Protein AF-A0A7C4G3A3-F1 (afdb_monomer_lite)

Sequence (164 aa):
MYIEMAGGGILGQLPLSGACMMPVRPPRPCRASGCRNLVYGNELYCELHRASARLPDERPSAARRGYDYNWKKLRMMVLREKPLCEDPFDLHGDQPVIATEVDHIVPLSRGGENTLENLQALCKSCHSRKTRKEGVGGGKSLEITKKRPYGQSKNHAREMEVKG

pLDDT: mean 77.18, std 20.07, range [32.28, 96.06]

Radius of gyration: 34.12 Å; chains: 1; bounding box: 100×99×54 Å

Structure (mmCIF, N/CA/C/O backbone):
data_AF-A0A7C4G3A3-F1
#
_entry.id   AF-A0A7C4G3A3-F1
#
loop_
_atom_site.group_PDB
_atom_site.id
_atom_site.type_symbol
_atom_site.label_atom_id
_atom_site.label_alt_id
_atom_site.label_comp_id
_atom_site.label_asym_id
_atom_site.label_entity_id
_atom_site.label_seq_id
_atom_site.pdbx_PDB_ins_code
_atom_site.Cartn_x
_atom_site.Cartn_y
_atom_site.Cartn_z
_atom_site.occupancy
_atom_site.B_iso_or_equiv
_atom_site.auth_seq_id
_atom_site.auth_comp_id
_atom_site.auth_asym_id
_atom_site.auth_atom_id
_atom_site.pdbx_PDB_model_num
ATOM 1 N N . MET A 1 1 ? 65.504 -75.373 -32.217 1.00 41.00 1 MET A N 1
ATOM 2 C CA . MET A 1 1 ? 65.743 -74.627 -30.964 1.00 41.00 1 MET A CA 1
ATOM 3 C C . MET A 1 1 ? 64.772 -73.446 -31.008 1.00 41.00 1 MET A C 1
ATOM 5 O O . MET A 1 1 ? 65.073 -72.480 -31.687 1.00 41.00 1 MET A O 1
ATOM 9 N N . TYR A 1 2 ? 63.471 -73.635 -30.740 1.00 32.28 2 TYR A N 1
ATOM 10 C CA . TYR A 1 2 ? 62.825 -73.637 -29.407 1.00 32.28 2 TYR A CA 1
ATOM 11 C C . TYR A 1 2 ? 63.349 -72.467 -28.545 1.00 32.28 2 TYR A C 1
ATOM 13 O O . TYR A 1 2 ? 64.535 -72.461 -28.238 1.00 32.28 2 TYR A O 1
ATOM 21 N N . ILE A 1 3 ? 62.528 -71.428 -28.286 1.00 40.66 3 ILE A N 1
ATOM 22 C CA . ILE A 1 3 ? 61.848 -71.095 -26.989 1.00 40.66 3 ILE A CA 1
ATOM 23 C C . ILE A 1 3 ? 62.344 -69.688 -26.584 1.00 40.66 3 ILE A C 1
ATOM 25 O O . ILE A 1 3 ? 63.526 -69.437 -26.756 1.00 40.66 3 ILE A O 1
ATOM 29 N N . GLU A 1 4 ? 61.592 -68.688 -26.111 1.00 45.47 4 GLU A N 1
ATOM 30 C CA . GLU A 1 4 ? 60.210 -68.538 -25.636 1.00 45.47 4 GLU A CA 1
ATOM 31 C C . GLU A 1 4 ? 59.906 -67.031 -25.408 1.00 45.47 4 GLU A C 1
ATOM 33 O O . GLU A 1 4 ? 60.835 -66.258 -25.208 1.00 45.47 4 GLU A O 1
ATOM 38 N N . MET A 1 5 ? 58.607 -66.679 -25.413 1.00 43.56 5 MET A N 1
ATOM 39 C CA . MET A 1 5 ? 57.862 -65.806 -24.463 1.00 43.56 5 MET A CA 1
ATOM 40 C C . MET A 1 5 ? 58.445 -64.404 -24.130 1.00 43.56 5 MET A C 1
ATOM 42 O O . MET A 1 5 ? 59.601 -64.246 -23.786 1.00 43.56 5 MET A O 1
ATOM 46 N N . ALA A 1 6 ? 57.690 -63.307 -24.093 1.00 52.12 6 ALA A N 1
ATOM 47 C CA . ALA A 1 6 ? 56.371 -63.171 -23.500 1.00 52.12 6 ALA A CA 1
ATOM 48 C C . ALA A 1 6 ? 55.664 -61.909 -24.019 1.00 52.12 6 ALA A C 1
ATOM 50 O O . ALA A 1 6 ? 56.258 -60.838 -24.144 1.00 52.12 6 ALA A O 1
ATOM 51 N N . GLY A 1 7 ? 54.361 -62.049 -24.260 1.00 48.28 7 GLY A N 1
ATOM 52 C CA . GLY A 1 7 ? 53.437 -60.928 -24.312 1.00 48.28 7 GLY A CA 1
ATOM 53 C C . GLY A 1 7 ? 53.179 -60.377 -22.910 1.00 48.28 7 GLY A C 1
ATOM 54 O O . GLY A 1 7 ? 53.133 -61.118 -21.931 1.00 48.28 7 GLY A O 1
ATOM 55 N N . GLY A 1 8 ? 52.978 -59.068 -22.830 1.00 41.12 8 GLY A N 1
ATOM 56 C CA . GLY A 1 8 ? 52.580 -58.370 -21.617 1.00 41.12 8 GLY A CA 1
ATOM 57 C C . GLY A 1 8 ? 51.801 -57.133 -22.022 1.00 41.12 8 GLY A C 1
ATOM 58 O O . GLY A 1 8 ? 52.380 -56.091 -22.312 1.00 41.12 8 GLY A O 1
ATOM 59 N N . GLY A 1 9 ? 50.482 -57.287 -22.126 1.00 46.06 9 GLY A N 1
ATOM 60 C CA . GLY A 1 9 ? 49.568 -56.188 -22.383 1.00 46.06 9 GLY A CA 1
ATOM 61 C C . GLY A 1 9 ? 49.590 -55.194 -21.229 1.00 46.06 9 GLY A C 1
ATOM 62 O O . GLY A 1 9 ? 49.343 -55.558 -20.083 1.00 46.06 9 GLY A O 1
ATOM 63 N N . ILE A 1 10 ? 49.815 -53.925 -21.550 1.00 48.44 10 ILE A N 1
ATOM 64 C CA . ILE A 1 10 ? 49.312 -52.828 -20.734 1.00 48.44 10 ILE A CA 1
ATOM 65 C C . ILE A 1 10 ? 48.091 -52.266 -21.448 1.00 48.44 10 ILE A C 1
ATOM 67 O O . ILE A 1 10 ? 48.179 -51.513 -22.415 1.00 48.44 10 ILE A O 1
ATOM 71 N N . LEU A 1 11 ? 46.924 -52.700 -20.978 1.00 40.22 11 LEU A N 1
ATOM 72 C CA . LEU A 1 11 ? 45.663 -52.019 -21.220 1.00 40.22 11 LEU A CA 1
ATOM 73 C C . LEU A 1 11 ? 45.816 -50.596 -20.672 1.00 40.22 11 LEU A C 1
ATOM 75 O O . LEU A 1 11 ? 45.672 -50.358 -19.473 1.00 40.22 11 LEU A O 1
ATOM 79 N N . GLY A 1 12 ? 46.169 -49.661 -21.554 1.00 42.09 12 GLY A N 1
ATOM 80 C CA . GLY A 1 12 ? 46.070 -48.234 -21.298 1.00 42.09 12 GLY A CA 1
ATOM 81 C C . GLY A 1 12 ? 44.602 -47.914 -21.068 1.00 42.09 12 GLY A C 1
ATOM 82 O O . GLY A 1 12 ? 43.807 -47.875 -22.003 1.00 42.09 12 GLY A O 1
ATOM 83 N N . GLN A 1 13 ? 44.249 -47.787 -19.796 1.00 52.66 13 GLN A N 1
ATOM 84 C CA . GLN A 1 13 ? 42.924 -47.452 -19.308 1.00 52.66 13 GLN A CA 1
ATOM 85 C C . GLN A 1 13 ? 42.445 -46.175 -20.011 1.00 52.66 13 GLN A C 1
ATOM 87 O O . GLN A 1 13 ? 43.002 -45.099 -19.793 1.00 52.66 13 GLN A O 1
ATOM 92 N N . LEU A 1 14 ? 41.404 -46.277 -20.844 1.00 50.53 14 LEU A N 1
ATOM 93 C CA . LEU A 1 14 ? 40.583 -45.106 -21.133 1.00 50.53 14 LEU A CA 1
ATOM 94 C C . LEU A 1 14 ? 39.968 -44.668 -19.798 1.00 50.53 14 LEU A C 1
ATOM 96 O O . LEU A 1 14 ? 39.317 -45.497 -19.152 1.00 50.53 14 LEU A O 1
ATOM 100 N N . PRO A 1 15 ? 40.126 -43.408 -19.361 1.00 47.44 15 PRO A N 1
ATOM 101 C CA . PRO A 1 15 ? 39.370 -42.935 -18.220 1.00 47.44 15 PRO A CA 1
ATOM 102 C C . PRO A 1 15 ? 37.893 -42.888 -18.624 1.00 47.44 15 PRO A C 1
ATOM 104 O O . PRO A 1 15 ? 37.443 -41.978 -19.320 1.00 47.44 15 PRO A O 1
ATOM 107 N N . LEU A 1 16 ? 37.128 -43.882 -18.168 1.00 56.03 16 LEU A N 1
ATOM 108 C CA . LEU A 1 16 ? 35.671 -43.838 -18.072 1.00 56.03 16 LEU A CA 1
ATOM 109 C C . LEU A 1 16 ? 35.283 -42.847 -16.965 1.00 56.03 16 LEU A C 1
ATOM 111 O O . LEU A 1 16 ? 34.706 -43.209 -15.944 1.00 56.03 16 LEU A O 1
ATOM 115 N N . SER A 1 17 ? 35.624 -41.576 -17.154 1.00 56.97 17 SER A N 1
ATOM 116 C CA . SER A 1 17 ? 35.139 -40.490 -16.311 1.00 56.97 17 SER A CA 1
ATOM 117 C C . SER A 1 17 ? 33.785 -40.057 -16.853 1.00 56.97 17 SER A C 1
ATOM 119 O O . SER A 1 17 ? 33.667 -39.111 -17.630 1.00 56.97 17 SER A O 1
ATOM 121 N N . GLY A 1 18 ? 32.757 -40.806 -16.457 1.00 55.38 18 GLY A N 1
ATOM 122 C CA . GLY A 1 18 ? 31.363 -40.425 -16.612 1.00 55.38 18 GLY A CA 1
ATOM 123 C C . GLY A 1 18 ? 31.073 -39.137 -15.845 1.00 55.38 18 GLY A C 1
ATOM 124 O O . GLY A 1 18 ? 30.711 -39.167 -14.673 1.00 55.38 18 GLY A O 1
ATOM 125 N N . ALA A 1 19 ? 31.191 -37.997 -16.519 1.00 58.41 19 ALA A N 1
ATOM 126 C CA . ALA A 1 19 ? 30.428 -36.820 -16.148 1.00 58.41 19 ALA A CA 1
ATOM 127 C C . ALA A 1 19 ? 28.994 -37.063 -16.628 1.00 58.41 19 ALA A C 1
ATOM 129 O O . ALA A 1 19 ? 28.743 -37.128 -17.832 1.00 58.41 19 ALA A O 1
ATOM 130 N N . CYS A 1 20 ? 28.045 -37.231 -15.704 1.00 51.66 20 CYS A N 1
ATOM 131 C CA . CYS A 1 20 ? 26.634 -37.124 -16.054 1.00 51.66 20 CYS A CA 1
ATOM 132 C C . CYS A 1 20 ? 26.429 -35.754 -16.730 1.00 51.66 20 CYS A C 1
ATOM 134 O O . CYS A 1 20 ? 26.589 -34.709 -16.101 1.00 51.66 20 CYS A O 1
ATOM 136 N N . MET A 1 21 ? 26.191 -35.739 -18.047 1.00 63.31 21 MET A N 1
ATOM 137 C CA . MET A 1 21 ? 25.879 -34.516 -18.785 1.00 63.31 21 MET A CA 1
ATOM 138 C C . MET A 1 21 ? 24.575 -33.960 -18.214 1.00 63.31 21 MET A C 1
ATOM 140 O O . MET A 1 21 ? 23.488 -34.410 -18.569 1.00 63.31 21 MET A O 1
ATOM 144 N N . MET A 1 22 ? 24.680 -33.010 -17.287 1.00 72.25 22 MET A N 1
ATOM 145 C CA . MET A 1 22 ? 23.518 -32.299 -16.774 1.00 72.25 22 MET A CA 1
ATOM 146 C C . MET A 1 22 ? 22.887 -31.544 -17.949 1.00 72.25 22 MET A C 1
ATOM 148 O O . MET A 1 22 ? 23.602 -30.800 -18.630 1.00 72.25 22 MET A O 1
ATOM 152 N N . PRO A 1 23 ? 21.585 -31.731 -18.233 1.00 78.19 23 PRO A N 1
ATOM 153 C CA . PRO A 1 23 ? 20.954 -31.080 -19.368 1.00 78.19 23 PRO A CA 1
ATOM 154 C C . PRO A 1 23 ? 21.068 -29.566 -19.198 1.00 78.19 23 PRO A C 1
ATOM 156 O O . PRO A 1 23 ? 20.577 -28.985 -18.226 1.00 78.19 23 PRO A O 1
ATOM 159 N N . VAL A 1 24 ? 21.745 -28.923 -20.147 1.00 80.25 24 VAL A N 1
ATOM 160 C CA . VAL A 1 24 ? 21.811 -27.466 -20.192 1.00 80.25 24 VAL A CA 1
ATOM 161 C C . VAL A 1 24 ? 20.421 -26.926 -20.502 1.00 80.25 24 VAL A C 1
ATOM 163 O O . VAL A 1 24 ? 19.684 -27.476 -21.322 1.00 80.25 24 VAL A O 1
ATOM 166 N N . ARG A 1 25 ? 20.041 -25.841 -19.825 1.00 83.56 25 ARG A N 1
ATOM 167 C CA . ARG A 1 25 ? 18.763 -25.178 -20.086 1.00 83.56 25 ARG A CA 1
ATOM 168 C C . ARG A 1 25 ? 18.713 -24.774 -21.572 1.00 83.56 25 ARG A C 1
ATOM 170 O O . ARG A 1 25 ? 19.652 -24.115 -22.025 1.00 83.56 25 ARG A O 1
ATOM 177 N N . PRO A 1 26 ? 17.646 -25.123 -22.317 1.00 89.19 26 PRO A N 1
ATOM 178 C CA . PRO A 1 26 ? 17.535 -24.758 -23.722 1.00 89.19 26 PRO A CA 1
ATOM 179 C C . PRO A 1 26 ? 17.528 -23.231 -23.889 1.00 89.19 26 PRO A C 1
ATOM 181 O O . PRO A 1 26 ? 17.081 -22.513 -22.983 1.00 89.19 26 PRO A O 1
ATOM 184 N N . PRO A 1 27 ? 18.008 -22.716 -25.034 1.00 92.44 27 PRO A N 1
ATOM 185 C CA . PRO A 1 27 ? 17.945 -21.293 -25.317 1.00 92.44 27 PRO A CA 1
ATOM 186 C C . PRO A 1 27 ? 16.490 -20.821 -25.350 1.00 92.44 27 PRO A C 1
ATOM 188 O O . PRO A 1 27 ? 15.594 -21.524 -25.819 1.00 92.44 27 PRO A O 1
ATOM 191 N N . ARG A 1 28 ? 16.255 -19.609 -24.851 1.00 93.62 28 ARG A N 1
ATOM 192 C CA . ARG A 1 28 ? 14.928 -18.979 -24.800 1.00 93.62 28 ARG A CA 1
ATOM 193 C C . ARG A 1 28 ? 14.923 -17.700 -25.634 1.00 93.62 28 ARG A C 1
ATOM 195 O O . ARG A 1 28 ? 15.989 -17.127 -25.836 1.00 93.62 28 ARG A O 1
ATOM 202 N N . PRO A 1 29 ? 13.773 -17.222 -26.126 1.00 95.00 29 PRO A N 1
ATOM 203 C CA . PRO A 1 29 ? 13.722 -15.943 -26.820 1.00 95.00 29 PRO A CA 1
ATOM 204 C C . PRO A 1 29 ? 14.034 -14.779 -25.867 1.00 95.00 29 PRO A C 1
ATOM 206 O O . PRO A 1 29 ? 13.764 -14.831 -24.661 1.00 95.00 29 PRO A O 1
ATOM 209 N N . CYS A 1 30 ? 14.598 -13.714 -26.428 1.00 95.56 30 CYS A N 1
ATOM 210 C CA . CYS A 1 30 ? 14.785 -12.424 -25.778 1.00 95.56 30 CYS A CA 1
ATOM 211 C C . CYS A 1 30 ? 13.453 -11.901 -25.211 1.00 95.56 30 CYS A C 1
ATOM 213 O O . CYS A 1 30 ? 12.416 -11.979 -25.864 1.00 95.56 30 CYS A O 1
ATOM 215 N N . ARG A 1 31 ? 13.473 -11.317 -24.005 1.00 94.06 31 ARG A N 1
ATOM 216 C CA . ARG A 1 31 ? 12.267 -10.760 -23.360 1.00 94.06 31 ARG A CA 1
ATOM 217 C C . ARG A 1 31 ? 11.771 -9.456 -24.011 1.00 94.06 31 ARG A C 1
ATOM 219 O O . ARG A 1 31 ? 10.662 -9.018 -23.712 1.00 94.06 31 ARG A O 1
ATOM 226 N N . ALA A 1 32 ? 12.571 -8.809 -24.861 1.00 93.38 32 ALA A N 1
ATOM 227 C CA . ALA A 1 32 ? 12.140 -7.607 -25.574 1.00 93.38 32 ALA A CA 1
ATOM 228 C C . ALA A 1 32 ? 10.955 -7.929 -26.498 1.00 93.38 32 ALA A C 1
ATOM 230 O O . ALA A 1 32 ? 10.995 -8.903 -27.250 1.00 93.38 32 ALA A O 1
ATOM 231 N N . SER A 1 33 ? 9.904 -7.109 -26.431 1.00 92.50 33 SER A N 1
ATOM 232 C CA . SER A 1 33 ? 8.680 -7.320 -27.210 1.00 92.50 33 SER A CA 1
ATOM 233 C C . SER A 1 33 ? 8.998 -7.422 -28.705 1.00 92.50 33 SER A C 1
ATOM 235 O O . SER A 1 33 ? 9.647 -6.540 -29.260 1.00 92.50 33 SER A O 1
ATOM 237 N N . GLY A 1 34 ? 8.569 -8.511 -29.348 1.00 92.56 34 GLY A N 1
ATOM 238 C CA . GLY A 1 34 ? 8.787 -8.756 -30.780 1.00 92.56 34 GLY A CA 1
ATOM 239 C C . GLY A 1 34 ? 10.191 -9.240 -31.173 1.00 92.56 34 GLY A C 1
ATOM 240 O O . GLY A 1 34 ? 10.428 -9.511 -32.351 1.00 92.56 34 GLY A O 1
ATOM 241 N N . CYS A 1 35 ? 11.127 -9.400 -30.231 1.00 94.88 35 CYS A N 1
ATOM 242 C CA . CYS A 1 35 ? 12.467 -9.897 -30.535 1.00 94.88 35 CYS A CA 1
ATOM 243 C C . CYS A 1 35 ? 12.501 -11.435 -30.572 1.00 94.88 35 CYS A C 1
ATOM 245 O O . CYS A 1 35 ? 12.141 -12.100 -29.605 1.00 94.88 35 CYS A O 1
ATOM 247 N N . ARG A 1 36 ? 12.986 -12.010 -31.681 1.00 94.12 36 ARG A N 1
ATOM 248 C CA . ARG A 1 36 ? 13.115 -13.470 -31.882 1.00 94.12 36 ARG A CA 1
ATOM 249 C C . ARG A 1 36 ? 14.522 -14.012 -31.601 1.00 94.12 36 ARG A C 1
ATOM 251 O O . ARG A 1 36 ? 14.751 -15.208 -31.746 1.00 94.12 36 ARG A O 1
ATOM 258 N N . ASN A 1 37 ? 15.457 -13.148 -31.201 1.00 96.06 37 ASN A N 1
ATOM 259 C CA . ASN A 1 37 ? 16.829 -13.555 -30.905 1.00 96.06 37 ASN A CA 1
ATOM 260 C C . ASN A 1 37 ? 16.863 -14.467 -29.678 1.00 96.06 37 ASN A C 1
ATOM 262 O O . ASN A 1 37 ? 16.169 -14.213 -28.692 1.00 96.06 37 ASN A O 1
ATOM 266 N N . LEU A 1 38 ? 17.697 -15.502 -29.736 1.00 94.88 38 LEU A N 1
ATOM 267 C CA . LEU A 1 38 ? 17.875 -16.450 -28.645 1.00 94.88 38 LEU A CA 1
ATOM 268 C C . LEU A 1 38 ? 18.868 -15.923 -27.607 1.00 94.88 38 LE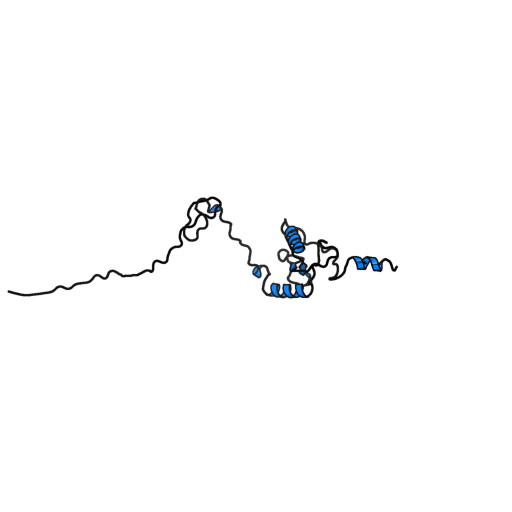U A C 1
ATOM 270 O O . LEU A 1 38 ? 19.859 -15.274 -27.939 1.00 94.88 38 LEU A O 1
ATOM 274 N N . VAL A 1 39 ? 18.591 -16.229 -26.345 1.00 94.69 39 VAL A N 1
ATOM 275 C CA . VAL A 1 39 ? 19.464 -15.973 -25.201 1.00 94.69 39 VAL A CA 1
ATOM 276 C C . VAL A 1 39 ? 19.772 -17.289 -24.496 1.00 94.69 39 VAL A C 1
ATOM 278 O O . VAL A 1 39 ? 18.926 -18.186 -24.413 1.00 94.69 39 VAL A O 1
ATOM 281 N N . TYR A 1 40 ? 20.995 -17.396 -23.990 1.00 91.88 40 TYR A N 1
ATOM 282 C CA . TYR A 1 40 ? 21.533 -18.604 -23.373 1.00 91.88 40 TYR A CA 1
ATOM 283 C C . TYR A 1 40 ? 21.695 -18.408 -21.860 1.00 91.88 40 TYR A C 1
ATOM 285 O O . TYR A 1 40 ? 21.873 -17.292 -21.371 1.00 91.88 40 TYR A O 1
ATOM 293 N N . GLY A 1 41 ? 21.618 -19.499 -21.096 1.00 88.88 41 GLY A N 1
ATOM 294 C CA . GLY A 1 41 ? 21.801 -19.463 -19.643 1.00 88.88 41 GLY A CA 1
ATOM 295 C C . GLY A 1 41 ? 20.764 -18.593 -18.917 1.00 88.88 41 GLY A C 1
ATOM 296 O O . GLY A 1 41 ? 19.554 -18.839 -18.994 1.00 88.88 41 GLY A O 1
ATOM 297 N N . ASN A 1 42 ? 21.243 -17.595 -18.169 1.00 88.50 42 ASN A N 1
ATOM 298 C CA . ASN A 1 42 ? 20.411 -16.711 -17.343 1.00 88.50 42 ASN A CA 1
ATOM 299 C C . ASN A 1 42 ? 20.151 -15.330 -17.973 1.00 88.50 42 ASN A C 1
ATOM 301 O O . ASN A 1 42 ? 19.371 -14.556 -17.418 1.00 88.50 42 ASN A O 1
ATOM 305 N N . GLU A 1 43 ? 20.710 -15.047 -19.151 1.00 90.12 43 GLU A N 1
ATOM 306 C CA . GLU A 1 43 ? 20.524 -13.775 -19.857 1.00 90.12 43 GLU A CA 1
ATOM 307 C C . GLU A 1 43 ? 19.056 -13.550 -20.225 1.00 90.12 43 GLU A C 1
ATOM 309 O O . GLU A 1 43 ? 18.399 -14.428 -20.778 1.00 90.12 43 GLU A O 1
ATOM 314 N N . LEU A 1 44 ? 18.500 -12.381 -19.891 1.00 91.50 44 LEU A N 1
ATOM 315 C CA . LEU A 1 44 ? 17.096 -12.041 -20.173 1.00 91.50 44 LEU A CA 1
ATOM 316 C C . LEU A 1 44 ? 16.897 -11.406 -21.553 1.00 91.50 44 LEU A C 1
ATOM 318 O O . LEU A 1 44 ? 15.806 -11.519 -22.118 1.00 91.50 44 LEU A O 1
ATOM 322 N N . TYR A 1 45 ? 17.938 -10.760 -22.072 1.00 94.62 45 TYR A N 1
ATOM 323 C CA . TYR A 1 45 ? 17.917 -9.968 -23.293 1.00 94.62 45 TYR A CA 1
ATOM 324 C C . TYR A 1 45 ? 19.126 -10.314 -24.165 1.00 94.62 45 TYR A C 1
ATOM 326 O O . TYR A 1 45 ? 20.184 -10.658 -23.647 1.00 94.62 45 TYR A O 1
ATOM 334 N N . CYS A 1 46 ? 18.970 -10.236 -25.488 1.00 94.44 46 CYS A N 1
ATOM 335 C CA . CYS A 1 46 ? 20.110 -10.332 -26.400 1.00 94.44 46 CYS A CA 1
ATOM 336 C C . CYS A 1 46 ? 20.981 -9.072 -26.300 1.00 94.44 46 CYS A C 1
ATOM 338 O O . CYS A 1 46 ? 20.549 -8.062 -25.746 1.00 94.44 46 CYS A O 1
ATOM 340 N N . GLU A 1 47 ? 22.167 -9.088 -26.904 1.00 91.50 47 GLU A N 1
ATOM 341 C CA . GLU A 1 47 ? 23.121 -7.968 -26.855 1.00 91.50 47 GLU A CA 1
ATOM 342 C C . GLU A 1 47 ? 22.497 -6.627 -27.273 1.00 91.50 47 GLU A C 1
ATOM 344 O O . GLU A 1 47 ? 22.643 -5.637 -26.562 1.00 91.50 47 GLU A O 1
ATOM 349 N N . LEU A 1 48 ? 21.681 -6.628 -28.336 1.00 93.19 48 LEU A N 1
ATOM 350 C CA . LEU A 1 48 ? 20.950 -5.443 -28.815 1.00 93.19 48 LEU A CA 1
ATOM 351 C C . LEU A 1 48 ? 19.955 -4.856 -27.795 1.00 93.19 48 LEU A C 1
ATOM 353 O O . LEU A 1 48 ? 19.621 -3.679 -27.866 1.00 93.19 48 LEU A O 1
ATOM 357 N N . HIS A 1 49 ? 19.465 -5.664 -26.853 1.00 94.38 49 HIS A N 1
ATOM 358 C CA . HIS A 1 49 ? 18.428 -5.286 -25.888 1.00 94.38 49 HIS A CA 1
ATOM 359 C C . HIS A 1 49 ? 18.920 -5.325 -24.441 1.00 94.38 49 HIS A C 1
ATOM 361 O O . HIS A 1 49 ? 18.117 -5.211 -23.516 1.00 94.38 49 HIS A O 1
ATOM 367 N N . ARG A 1 50 ? 20.232 -5.464 -24.212 1.00 89.62 50 ARG A N 1
ATOM 368 C CA . ARG A 1 50 ? 20.801 -5.475 -22.858 1.00 89.62 50 ARG A CA 1
ATOM 369 C C . ARG A 1 50 ? 20.451 -4.193 -22.096 1.00 89.62 50 ARG A C 1
ATOM 371 O O . ARG A 1 50 ? 20.107 -4.258 -20.922 1.00 89.62 50 ARG A O 1
ATOM 378 N N . ALA A 1 51 ? 20.432 -3.055 -22.793 1.00 88.25 51 ALA A N 1
ATOM 379 C CA . ALA A 1 51 ? 20.028 -1.759 -22.244 1.00 88.25 51 ALA A CA 1
ATOM 380 C C . ALA A 1 51 ? 18.528 -1.663 -21.893 1.00 88.25 51 ALA A C 1
ATOM 382 O O . ALA A 1 51 ? 18.131 -0.779 -21.144 1.00 88.25 51 ALA A O 1
ATOM 383 N N . SER A 1 52 ? 17.683 -2.563 -22.408 1.00 85.38 52 SER A N 1
ATOM 384 C CA . SER A 1 52 ? 16.255 -2.631 -22.060 1.00 85.38 52 SER A CA 1
ATOM 385 C C . SER A 1 52 ? 15.998 -3.350 -20.733 1.00 85.38 52 SER A C 1
ATOM 387 O O . SER A 1 52 ? 14.849 -3.423 -20.2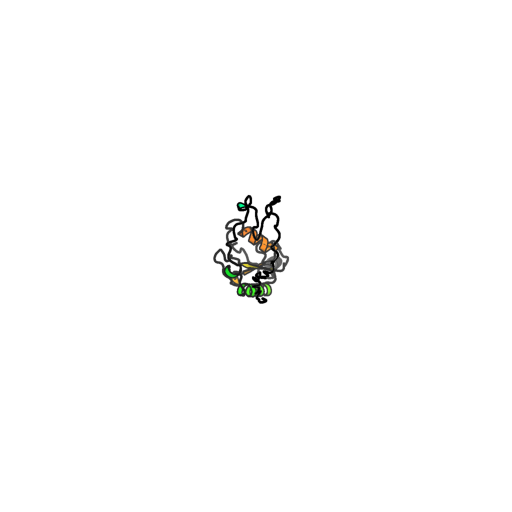85 1.00 85.38 52 SER A O 1
ATOM 389 N N . ALA A 1 53 ? 17.035 -3.912 -20.107 1.00 85.81 53 ALA A N 1
ATOM 390 C CA . ALA A 1 53 ? 16.920 -4.459 -18.769 1.00 85.81 53 ALA A CA 1
ATOM 391 C C . ALA A 1 53 ? 16.546 -3.341 -17.789 1.00 85.81 53 ALA A C 1
ATOM 393 O O . ALA A 1 53 ? 17.185 -2.291 -17.737 1.00 85.81 53 ALA A O 1
ATOM 394 N N . ARG A 1 54 ? 15.493 -3.570 -16.998 1.00 82.69 54 ARG A N 1
ATOM 395 C CA . ARG A 1 54 ? 15.176 -2.679 -15.881 1.00 82.69 54 ARG A CA 1
ATOM 396 C C . ARG A 1 54 ? 16.349 -2.701 -14.909 1.00 82.69 54 ARG A C 1
ATOM 398 O O . ARG A 1 54 ? 16.856 -3.781 -14.600 1.00 82.69 54 ARG A O 1
ATOM 405 N N . LEU A 1 55 ? 16.741 -1.522 -14.431 1.00 82.56 55 LEU A N 1
ATOM 406 C CA . LEU A 1 55 ? 17.707 -1.417 -13.347 1.00 82.56 55 LEU A CA 1
ATOM 407 C C . LEU A 1 55 ? 17.2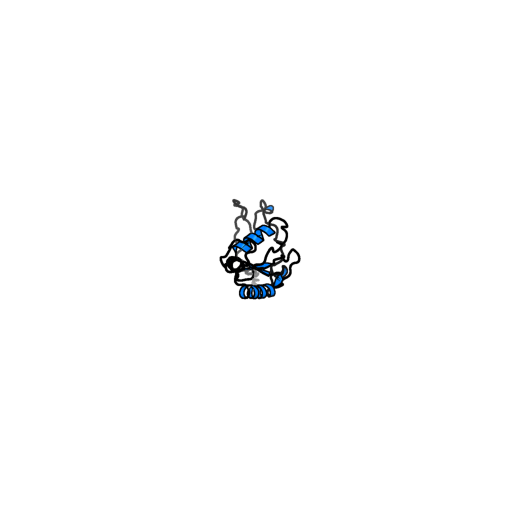12 -2.230 -12.140 1.00 82.56 55 LEU A C 1
ATOM 409 O O . LEU A 1 55 ? 15.993 -2.331 -11.940 1.00 82.56 55 LEU A O 1
ATOM 413 N N . PRO A 1 56 ? 18.129 -2.833 -11.364 1.00 80.62 56 PRO A N 1
ATOM 414 C CA . PRO A 1 56 ? 17.769 -3.482 -10.114 1.00 80.62 56 PRO A CA 1
ATOM 415 C C . PRO A 1 56 ? 16.925 -2.543 -9.246 1.00 80.62 56 PRO A C 1
ATOM 417 O O . PRO A 1 56 ? 17.236 -1.361 -9.121 1.00 80.62 56 PRO A O 1
ATOM 420 N N . ASP A 1 57 ? 15.842 -3.065 -8.668 1.00 83.44 57 ASP A N 1
ATOM 421 C CA . ASP A 1 57 ? 15.065 -2.311 -7.686 1.00 83.44 57 ASP A CA 1
ATOM 422 C C . ASP A 1 57 ? 15.887 -2.210 -6.396 1.00 83.44 57 ASP A C 1
ATOM 424 O O . ASP A 1 57 ? 16.020 -3.183 -5.653 1.00 83.44 57 ASP A O 1
ATOM 428 N N . GLU A 1 58 ? 16.472 -1.039 -6.150 1.00 86.19 58 GLU A N 1
ATOM 429 C CA . GLU A 1 58 ? 17.274 -0.758 -4.953 1.00 86.19 58 GLU A CA 1
ATOM 430 C C . GLU A 1 58 ? 16.411 -0.509 -3.709 1.00 86.19 58 GLU A C 1
ATOM 432 O O . GLU A 1 58 ? 16.926 -0.258 -2.614 1.00 86.19 58 GLU A O 1
ATOM 437 N N . ARG A 1 59 ? 15.079 -0.574 -3.839 1.00 85.50 59 ARG A N 1
ATOM 438 C CA . ARG A 1 59 ? 14.178 -0.343 -2.719 1.00 85.50 59 ARG A CA 1
ATOM 439 C C . ARG A 1 59 ? 14.417 -1.384 -1.616 1.00 85.50 59 ARG A C 1
ATOM 441 O O . ARG A 1 59 ? 14.320 -2.589 -1.859 1.00 85.50 59 ARG A O 1
ATOM 448 N N . PRO A 1 60 ? 14.630 -0.951 -0.359 1.00 87.06 60 PRO A N 1
ATOM 449 C CA . PRO A 1 60 ? 14.780 -1.878 0.751 1.00 87.06 60 PRO A CA 1
ATOM 450 C C . PRO A 1 60 ? 13.513 -2.718 0.954 1.00 87.06 60 PRO A C 1
ATOM 452 O O . PRO A 1 60 ? 12.383 -2.286 0.678 1.00 87.06 60 PRO A O 1
ATOM 455 N N . SER A 1 61 ? 13.707 -3.928 1.486 1.00 89.44 61 SER A N 1
ATOM 456 C CA . SER A 1 61 ? 12.618 -4.863 1.772 1.00 89.44 61 SER A CA 1
ATOM 457 C C . SER A 1 61 ? 11.535 -4.225 2.649 1.00 89.44 61 SER A C 1
ATOM 459 O O . SER A 1 61 ? 11.794 -3.300 3.418 1.00 89.44 61 SER A O 1
ATOM 461 N N . ALA A 1 62 ? 10.299 -4.724 2.557 1.00 86.88 62 ALA A N 1
ATOM 462 C CA . ALA A 1 62 ? 9.182 -4.195 3.344 1.00 86.88 62 ALA A CA 1
ATOM 463 C C . ALA A 1 62 ? 9.493 -4.156 4.852 1.00 86.88 62 ALA A C 1
ATOM 465 O O . ALA A 1 62 ? 9.266 -3.131 5.488 1.00 86.88 62 ALA A O 1
ATOM 466 N N . ALA A 1 63 ? 10.111 -5.214 5.387 1.00 88.81 63 ALA A N 1
ATOM 467 C CA . ALA A 1 63 ? 10.535 -5.270 6.784 1.00 88.81 63 ALA A CA 1
ATOM 468 C C . ALA A 1 63 ? 11.550 -4.168 7.133 1.00 88.81 63 ALA A C 1
ATOM 470 O O . ALA A 1 63 ? 11.362 -3.460 8.115 1.00 88.81 63 ALA A O 1
ATOM 471 N N . ARG A 1 64 ? 12.572 -3.945 6.289 1.00 88.38 64 ARG A N 1
ATOM 472 C CA . ARG A 1 64 ? 13.548 -2.853 6.486 1.00 88.38 64 ARG A CA 1
ATOM 473 C C . ARG A 1 64 ? 12.921 -1.463 6.400 1.00 88.38 64 ARG A C 1
ATOM 475 O O . ARG A 1 64 ? 13.464 -0.519 6.953 1.00 88.38 64 ARG A O 1
ATOM 482 N N . ARG A 1 65 ? 11.784 -1.336 5.716 1.00 84.88 65 ARG A N 1
ATOM 483 C CA . ARG A 1 65 ? 10.998 -0.098 5.650 1.00 84.88 65 ARG A CA 1
ATOM 484 C C . ARG A 1 65 ? 10.049 0.090 6.837 1.00 84.88 65 ARG A C 1
ATOM 486 O O . ARG A 1 65 ? 9.306 1.059 6.815 1.00 84.88 65 ARG A O 1
ATOM 493 N N . GLY A 1 66 ? 10.039 -0.815 7.821 1.00 85.56 66 GLY A N 1
ATOM 494 C CA . GLY A 1 66 ? 9.184 -0.738 9.013 1.00 85.56 66 GLY A CA 1
ATOM 495 C C . GLY A 1 66 ? 7.882 -1.544 8.939 1.00 85.56 66 GLY A C 1
ATOM 496 O O . GLY A 1 66 ? 7.066 -1.454 9.853 1.00 85.56 66 GLY A O 1
ATOM 497 N N . TYR A 1 67 ? 7.689 -2.353 7.888 1.00 87.75 67 TYR A N 1
ATOM 498 C CA . TYR A 1 67 ? 6.548 -3.268 7.733 1.00 87.75 67 TYR A CA 1
ATOM 499 C C . TYR A 1 67 ? 6.927 -4.699 8.148 1.00 87.75 67 TYR A C 1
ATOM 501 O O . TYR A 1 67 ? 6.863 -5.637 7.349 1.00 87.75 67 TYR A O 1
ATOM 509 N N . ASP A 1 68 ? 7.413 -4.853 9.375 1.00 91.00 68 ASP A N 1
ATOM 510 C CA . ASP A 1 68 ? 7.912 -6.109 9.936 1.00 91.00 68 ASP A CA 1
ATOM 511 C C . ASP A 1 68 ? 6.805 -6.955 10.614 1.00 91.00 68 ASP A C 1
ATOM 513 O O . ASP A 1 68 ? 5.602 -6.789 10.385 1.00 91.00 68 ASP A O 1
ATOM 517 N N . TYR A 1 69 ? 7.204 -7.919 11.446 1.00 93.12 69 TYR A N 1
ATOM 518 C CA . TYR A 1 69 ? 6.268 -8.751 12.203 1.00 93.12 69 TYR A CA 1
ATOM 519 C C . TYR A 1 69 ? 5.463 -7.956 13.246 1.00 93.12 69 TYR A C 1
ATOM 521 O O . TYR A 1 69 ? 4.273 -8.228 13.437 1.00 93.12 69 TYR A O 1
ATOM 529 N N . ASN A 1 70 ? 6.081 -6.960 13.888 1.00 92.06 70 ASN A N 1
ATOM 530 C CA . ASN A 1 70 ? 5.409 -6.102 14.860 1.00 92.06 70 ASN A CA 1
ATOM 531 C C . ASN A 1 70 ? 4.341 -5.251 14.174 1.00 92.06 70 ASN A C 1
ATOM 533 O O . ASN A 1 70 ? 3.213 -5.181 14.662 1.00 92.06 70 ASN A O 1
ATOM 537 N N . TRP A 1 71 ? 4.643 -4.719 12.987 1.00 93.38 71 TRP A N 1
ATOM 538 C CA . TRP A 1 71 ? 3.652 -4.066 12.134 1.00 93.38 71 TRP A CA 1
ATOM 539 C C . TRP A 1 71 ? 2.458 -4.978 11.833 1.00 93.38 71 TRP A C 1
ATOM 541 O O . TRP A 1 71 ? 1.308 -4.569 11.979 1.00 93.38 71 TRP A O 1
ATOM 551 N N . LYS A 1 72 ? 2.703 -6.240 11.454 1.00 93.25 72 LYS A N 1
ATOM 552 C CA . LYS A 1 72 ? 1.618 -7.189 11.163 1.00 93.25 72 LYS A CA 1
ATOM 553 C C . LYS A 1 72 ? 0.711 -7.409 12.379 1.00 93.25 72 LYS A C 1
ATOM 555 O O . LYS A 1 72 ? -0.507 -7.444 12.216 1.00 93.25 72 LYS A O 1
ATOM 560 N N . LYS A 1 73 ? 1.280 -7.535 13.584 1.00 94.88 73 LYS A N 1
ATOM 561 C CA . LYS A 1 73 ? 0.504 -7.628 14.834 1.00 94.88 73 LYS A CA 1
ATOM 562 C C . LYS A 1 73 ? -0.315 -6.366 15.083 1.00 94.88 73 LYS A C 1
ATOM 564 O O . LYS A 1 73 ? -1.518 -6.462 15.311 1.00 94.88 73 LYS A O 1
ATOM 569 N N . LEU A 1 74 ? 0.326 -5.202 14.9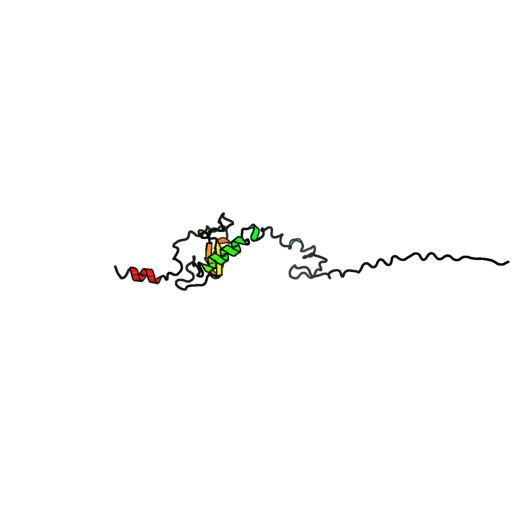96 1.00 94.56 74 LEU A N 1
ATOM 570 C CA . LEU A 1 74 ? -0.308 -3.906 15.212 1.00 94.56 74 LEU A CA 1
ATOM 571 C C . LEU A 1 74 ? -1.476 -3.682 14.248 1.00 94.56 74 LEU A C 1
ATOM 573 O O . LEU A 1 74 ? -2.577 -3.359 14.682 1.00 94.56 74 LEU A O 1
ATOM 577 N N . ARG A 1 75 ? -1.281 -3.977 12.960 1.00 95.12 75 ARG A N 1
ATOM 578 C CA . ARG A 1 75 ? -2.328 -3.932 11.932 1.00 95.12 75 ARG A CA 1
ATOM 579 C C . ARG A 1 75 ? -3.552 -4.765 12.313 1.00 95.12 75 ARG A C 1
ATOM 581 O O . ARG A 1 75 ? -4.677 -4.305 12.149 1.00 95.12 75 ARG A O 1
ATOM 588 N N . MET A 1 76 ? -3.348 -5.990 12.797 1.00 95.19 76 MET A N 1
ATOM 589 C CA . MET A 1 76 ? -4.460 -6.860 13.200 1.00 95.19 76 MET A CA 1
ATOM 590 C C . MET A 1 76 ? -5.205 -6.313 14.421 1.00 95.19 76 MET A C 1
ATOM 592 O O . MET A 1 76 ? -6.427 -6.424 14.475 1.00 95.19 76 MET A O 1
ATOM 596 N N . MET A 1 77 ? -4.490 -5.708 15.375 1.00 95.19 77 MET A N 1
ATOM 597 C CA . MET A 1 77 ? -5.105 -5.057 16.536 1.00 95.19 77 MET A CA 1
ATOM 598 C C . MET A 1 77 ? -5.949 -3.851 16.111 1.00 95.19 77 MET A C 1
ATOM 600 O O . MET A 1 77 ? -7.123 -3.788 16.465 1.00 95.19 77 MET A O 1
ATOM 604 N N . VAL A 1 78 ? -5.407 -2.972 15.261 1.00 94.00 78 VAL A N 1
ATOM 605 C CA . VAL A 1 78 ? -6.130 -1.789 14.765 1.00 94.00 78 VAL A CA 1
ATOM 606 C C . VAL A 1 78 ? -7.391 -2.179 13.996 1.00 94.00 78 VAL A C 1
ATOM 608 O O . VAL A 1 78 ? -8.436 -1.593 14.238 1.00 94.00 78 VAL A O 1
ATOM 611 N N . LEU A 1 79 ? -7.345 -3.184 13.113 1.00 94.56 79 LEU A N 1
ATOM 612 C CA . LEU A 1 79 ? -8.549 -3.625 12.387 1.00 94.56 79 LEU A CA 1
ATOM 613 C C . LEU A 1 79 ? -9.610 -4.246 13.300 1.00 94.56 79 LEU A C 1
ATOM 615 O O . LEU A 1 79 ? -10.794 -4.196 12.979 1.00 94.56 79 LEU A O 1
ATOM 619 N N . ARG A 1 80 ? -9.202 -4.843 14.424 1.00 94.19 80 ARG A N 1
ATOM 620 C CA . ARG A 1 80 ? -10.136 -5.391 15.411 1.00 94.19 80 ARG A CA 1
ATOM 621 C C . ARG A 1 80 ? -10.813 -4.288 16.222 1.00 94.19 80 ARG A C 1
ATOM 623 O O . ARG A 1 80 ? -11.997 -4.404 16.512 1.00 94.19 80 ARG A O 1
ATOM 630 N N . GLU A 1 81 ? -10.064 -3.258 16.598 1.00 93.25 81 GLU A N 1
ATOM 631 C CA . GLU A 1 81 ? -10.564 -2.122 17.379 1.00 93.25 81 GLU A CA 1
ATOM 632 C C . GLU A 1 81 ? -11.372 -1.138 16.520 1.00 93.25 81 GLU A C 1
ATOM 634 O O . GLU A 1 81 ? -12.407 -0.632 16.947 1.00 93.25 81 GLU A O 1
ATOM 639 N N . LYS A 1 82 ? -10.931 -0.920 15.277 1.00 93.06 82 LYS A N 1
ATOM 640 C CA . LYS A 1 82 ? -11.532 -0.021 14.288 1.00 93.06 82 LYS A CA 1
ATOM 641 C C . LYS A 1 82 ? -11.939 -0.800 13.022 1.00 93.06 82 LYS A C 1
ATOM 643 O O . LYS A 1 82 ? -11.293 -0.667 11.982 1.00 93.06 82 LYS A O 1
ATOM 648 N N . PRO A 1 83 ? -13.006 -1.619 13.056 1.00 93.12 83 PRO A N 1
ATOM 649 C CA . PRO A 1 83 ? -13.400 -2.439 11.907 1.00 93.12 83 PRO A CA 1
ATOM 650 C C . PRO A 1 83 ? -14.101 -1.655 10.782 1.00 93.12 83 PRO A C 1
ATOM 652 O O . PRO A 1 83 ? -14.408 -2.232 9.741 1.00 93.12 83 PRO A O 1
ATOM 655 N N . LEU A 1 84 ? -14.351 -0.352 10.950 1.00 94.31 84 LEU A N 1
ATOM 656 C CA . LEU A 1 84 ? -14.959 0.522 9.942 1.00 94.31 84 LEU A CA 1
ATOM 657 C C . LEU A 1 84 ? -13.939 1.531 9.413 1.00 94.31 84 LEU A C 1
ATOM 659 O O . LEU A 1 84 ? -13.031 1.957 10.122 1.00 94.31 84 LEU A O 1
ATOM 663 N N . CYS A 1 85 ? -14.115 1.910 8.152 1.00 93.81 85 CYS A N 1
ATOM 664 C CA . CYS A 1 85 ? -13.332 2.920 7.464 1.00 93.81 85 CYS A CA 1
ATOM 665 C C . CYS A 1 85 ? -13.520 4.287 8.132 1.00 93.81 85 CYS A C 1
ATOM 667 O O . CYS A 1 85 ? -14.651 4.732 8.314 1.00 93.81 85 CYS A O 1
ATOM 669 N N . GLU A 1 86 ? -12.417 4.980 8.418 1.00 89.88 86 GLU A N 1
ATOM 670 C CA . GLU A 1 86 ? -12.441 6.355 8.943 1.00 89.88 86 GLU A CA 1
ATOM 671 C C . GLU A 1 86 ? -12.855 7.399 7.885 1.00 89.88 86 GLU A C 1
ATOM 673 O O . GLU A 1 86 ? -13.100 8.552 8.220 1.00 89.88 86 GLU A O 1
ATOM 678 N N . ASP A 1 87 ? -12.934 6.993 6.612 1.00 89.12 87 ASP A N 1
ATOM 679 C CA . ASP A 1 87 ? -13.356 7.803 5.463 1.00 89.12 87 ASP A CA 1
ATOM 680 C C . ASP A 1 87 ? -12.808 9.248 5.445 1.00 89.12 87 ASP A C 1
ATOM 682 O O . ASP A 1 87 ? -13.565 10.222 5.414 1.00 89.12 87 ASP A O 1
ATOM 686 N N . PRO A 1 88 ? -11.475 9.429 5.392 1.00 85.94 88 PRO A N 1
ATOM 687 C CA . PRO A 1 88 ? -10.851 10.756 5.415 1.00 85.94 88 PRO A CA 1
ATOM 688 C C . PRO A 1 88 ? -11.162 11.613 4.174 1.00 85.94 88 PRO A C 1
ATOM 690 O O . PRO A 1 88 ? -10.686 12.741 4.057 1.00 85.94 88 PRO A O 1
ATOM 693 N N . PHE A 1 89 ? -11.900 11.075 3.201 1.00 88.00 89 PHE A N 1
ATOM 694 C CA . PHE A 1 89 ? -12.224 11.737 1.941 1.00 88.00 89 PHE A CA 1
ATOM 695 C C . PHE A 1 89 ? -13.729 11.925 1.724 1.00 88.00 89 PHE A C 1
ATOM 697 O O . PHE A 1 89 ? -14.096 12.311 0.612 1.00 88.00 89 PHE A O 1
ATOM 704 N N . ASP A 1 90 ? -14.552 11.630 2.738 1.00 87.62 90 ASP A N 1
ATOM 705 C CA . ASP A 1 90 ? -16.023 11.657 2.697 1.00 87.62 90 ASP A CA 1
ATOM 706 C C . ASP A 1 90 ? -16.592 10.963 1.440 1.00 87.62 90 ASP A C 1
ATOM 708 O O . ASP A 1 90 ? -17.444 11.494 0.730 1.00 87.62 90 ASP A O 1
ATOM 712 N N . LEU A 1 91 ? -16.056 9.782 1.111 1.00 87.06 91 LEU A N 1
ATOM 713 C CA . LEU A 1 91 ? -16.477 8.962 -0.028 1.00 87.06 91 LEU A CA 1
ATOM 714 C C . LEU A 1 91 ? -17.744 8.151 0.241 1.00 87.06 91 LEU A C 1
ATOM 716 O O . LEU A 1 91 ? -18.385 7.700 -0.708 1.00 87.06 91 LEU A O 1
ATOM 720 N N . HIS A 1 92 ? -18.060 7.899 1.506 1.00 84.12 92 HIS A N 1
ATOM 721 C CA . HIS A 1 92 ? -19.115 6.982 1.928 1.00 84.12 92 HIS A CA 1
ATOM 722 C C . HIS A 1 92 ? -20.282 7.703 2.610 1.00 84.12 92 HIS A C 1
ATOM 724 O O . HIS A 1 92 ? -21.359 7.125 2.764 1.00 84.12 92 HIS A O 1
ATOM 730 N N . GLY A 1 93 ? -20.102 8.970 2.992 1.00 85.94 93 GLY A N 1
ATOM 731 C CA . GLY A 1 93 ? -21.136 9.773 3.632 1.00 85.94 93 GLY A CA 1
ATOM 732 C C . GLY A 1 93 ? -21.543 9.203 4.991 1.00 85.94 93 GLY A C 1
ATOM 733 O O . GLY A 1 93 ? -20.835 9.381 5.982 1.00 85.94 93 GLY A O 1
ATOM 734 N N . ASP A 1 94 ? -22.706 8.554 5.045 1.00 84.19 94 ASP A N 1
ATOM 735 C CA . ASP A 1 94 ? -23.241 7.900 6.250 1.00 84.19 94 ASP A CA 1
ATOM 736 C C . ASP A 1 94 ? -23.207 6.381 6.206 1.00 84.19 94 ASP A C 1
ATOM 738 O O . ASP A 1 94 ? -23.596 5.726 7.172 1.00 84.19 94 ASP A O 1
ATOM 742 N N . GLN A 1 95 ? -22.745 5.808 5.099 1.00 86.50 95 GLN A N 1
ATOM 743 C CA . GLN A 1 95 ? -22.681 4.366 4.965 1.00 86.50 95 GLN A CA 1
ATOM 744 C C . GLN A 1 95 ? -21.462 3.823 5.722 1.00 86.50 95 GLN A C 1
ATOM 746 O O . GLN A 1 95 ? -20.329 4.189 5.393 1.00 86.50 95 GLN A O 1
ATOM 751 N N . PRO A 1 96 ? -21.653 2.934 6.716 1.00 90.31 96 PRO A N 1
ATOM 752 C CA . PRO A 1 96 ? -20.537 2.280 7.378 1.00 90.31 96 PRO A CA 1
ATOM 753 C C . PRO A 1 96 ? -19.900 1.278 6.412 1.00 90.31 96 PRO A C 1
ATOM 755 O O . PRO A 1 96 ? -20.515 0.290 6.014 1.00 90.31 96 PRO A O 1
ATOM 758 N N . VAL A 1 97 ? -18.650 1.532 6.033 1.00 92.25 97 VAL A N 1
ATOM 759 C CA . VAL A 1 97 ? -17.867 0.640 5.169 1.00 92.25 97 VAL A CA 1
ATOM 760 C C . VAL A 1 97 ? -16.804 -0.053 6.005 1.00 92.25 97 VAL A C 1
ATOM 762 O O . VAL A 1 97 ? -16.123 0.595 6.792 1.00 92.25 97 VAL A O 1
ATOM 765 N N . ILE A 1 98 ? -16.633 -1.361 5.821 1.00 94.69 98 ILE A N 1
ATOM 766 C CA . ILE A 1 98 ? -15.636 -2.151 6.553 1.00 94.69 98 ILE A CA 1
ATOM 767 C C . ILE A 1 98 ? -14.219 -1.707 6.164 1.00 94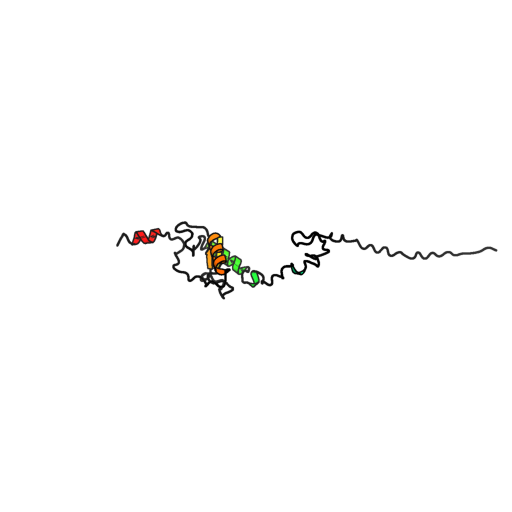.69 98 ILE A C 1
ATOM 769 O O . ILE A 1 98 ? -13.892 -1.565 4.980 1.00 94.69 98 ILE A O 1
ATOM 773 N N . ALA A 1 99 ? -13.364 -1.507 7.166 1.00 95.50 99 ALA A N 1
ATOM 774 C CA . ALA A 1 99 ? -11.941 -1.301 6.956 1.00 95.50 99 ALA A CA 1
ATOM 775 C C . ALA A 1 99 ? -11.252 -2.635 6.660 1.00 95.50 99 ALA A C 1
ATOM 777 O O . ALA A 1 99 ? -11.426 -3.627 7.365 1.00 95.50 99 ALA A O 1
ATOM 778 N N . THR A 1 100 ? -10.435 -2.652 5.612 1.00 95.94 100 THR A N 1
ATOM 779 C CA . THR A 1 100 ? -9.660 -3.833 5.206 1.00 95.94 100 THR A CA 1
ATOM 780 C C . THR A 1 100 ? -8.162 -3.590 5.292 1.00 95.94 100 THR A C 1
ATOM 782 O O . THR A 1 100 ? -7.391 -4.547 5.333 1.00 95.94 100 THR A O 1
ATOM 785 N N . GLU A 1 101 ? -7.753 -2.322 5.320 1.00 95.06 101 GLU A N 1
ATOM 786 C CA . GLU A 1 101 ? -6.369 -1.873 5.333 1.00 95.06 101 GLU A CA 1
ATOM 787 C C . GLU A 1 101 ? -6.115 -0.931 6.507 1.00 95.06 101 GLU A C 1
ATOM 789 O O . GLU A 1 101 ? -7.018 -0.250 6.987 1.00 95.06 101 GLU A O 1
ATOM 794 N N . VAL A 1 102 ? -4.863 -0.888 6.955 1.00 95.19 102 VAL A N 1
ATOM 795 C CA . VAL A 1 102 ? -4.388 0.072 7.954 1.00 95.19 102 VAL A CA 1
ATOM 796 C C . VAL A 1 102 ? -3.248 0.832 7.328 1.00 95.19 102 VAL A C 1
ATOM 798 O O . VAL A 1 102 ? -2.355 0.221 6.737 1.00 95.19 102 VAL A O 1
ATOM 801 N N . ASP A 1 103 ? -3.291 2.146 7.463 1.00 93.19 103 ASP A N 1
ATOM 802 C CA . ASP A 1 103 ? -2.333 3.027 6.825 1.00 93.19 103 ASP A CA 1
ATOM 803 C C . ASP A 1 103 ? -1.857 4.116 7.782 1.00 93.19 103 ASP A C 1
ATOM 805 O O . ASP A 1 103 ? -2.563 4.500 8.717 1.00 93.19 103 ASP A O 1
ATOM 809 N N . HIS A 1 104 ? -0.651 4.623 7.547 1.00 92.44 104 HIS A N 1
ATOM 810 C CA . HIS A 1 104 ? -0.035 5.638 8.395 1.00 92.44 104 HIS A CA 1
ATOM 811 C C . HIS A 1 104 ? -0.522 7.029 8.017 1.00 92.44 104 HIS A C 1
ATOM 813 O O . HIS A 1 104 ? -0.311 7.445 6.885 1.00 92.44 104 HIS A O 1
ATOM 819 N N . ILE A 1 105 ? -1.136 7.784 8.927 1.00 90.81 105 ILE A N 1
ATOM 820 C CA . ILE A 1 105 ? -1.520 9.193 8.713 1.00 90.81 105 ILE A CA 1
ATOM 821 C C . ILE A 1 105 ? -0.322 10.007 8.212 1.00 90.81 105 ILE A C 1
ATOM 823 O O . ILE A 1 105 ? -0.417 10.664 7.176 1.00 90.81 105 ILE A O 1
ATOM 827 N N . VAL A 1 106 ? 0.805 9.907 8.913 1.00 89.25 106 VAL A N 1
ATOM 828 C CA . VAL A 1 106 ? 2.110 10.380 8.460 1.00 89.25 106 VAL A CA 1
ATOM 829 C C . VAL A 1 106 ? 2.902 9.165 7.980 1.00 89.25 106 VAL A C 1
ATOM 831 O O . VAL A 1 106 ? 3.232 8.310 8.803 1.00 89.25 106 VAL A O 1
ATOM 834 N N . PRO A 1 107 ? 3.225 9.052 6.679 1.00 89.00 107 PRO A N 1
ATOM 835 C CA . PRO A 1 107 ? 3.986 7.921 6.157 1.00 89.00 107 PRO A CA 1
ATOM 836 C C . PRO A 1 107 ? 5.355 7.764 6.829 1.00 89.00 107 PRO A C 1
ATOM 838 O O . PRO A 1 107 ? 6.023 8.757 7.125 1.00 89.00 107 PRO A O 1
ATOM 841 N N . LEU A 1 108 ? 5.837 6.522 6.961 1.00 87.38 108 LEU A N 1
ATOM 842 C CA . LEU A 1 108 ? 7.177 6.222 7.499 1.00 87.38 108 LEU A CA 1
ATOM 843 C C . LEU A 1 108 ? 8.294 6.958 6.735 1.00 87.38 108 LEU A C 1
ATOM 845 O O . LEU A 1 108 ? 9.262 7.428 7.323 1.00 87.38 108 LEU A O 1
ATOM 849 N N . SER A 1 109 ? 8.134 7.143 5.420 1.00 84.31 109 SER A N 1
ATOM 850 C CA . SER A 1 109 ? 9.087 7.890 4.585 1.00 84.31 109 SER A CA 1
ATOM 851 C C . SER A 1 109 ? 9.170 9.387 4.911 1.00 84.31 109 SER A C 1
ATOM 853 O O . SER A 1 109 ? 10.037 10.070 4.378 1.00 84.31 109 SER A O 1
ATOM 855 N N . ARG A 1 110 ? 8.251 9.911 5.729 1.00 85.38 110 ARG A N 1
ATOM 856 C CA . ARG A 1 110 ? 8.216 11.302 6.203 1.00 85.38 110 ARG A CA 1
ATOM 857 C C . ARG A 1 110 ? 8.413 11.411 7.718 1.00 85.38 110 ARG A C 1
ATOM 859 O O . ARG A 1 110 ? 8.040 12.421 8.300 1.00 85.38 110 ARG A O 1
ATOM 866 N N . GLY A 1 111 ? 8.972 10.376 8.345 1.00 86.44 111 GLY A N 1
ATOM 867 C CA . GLY A 1 111 ? 9.225 10.353 9.787 1.00 86.44 111 GLY A CA 1
ATOM 868 C C . GLY A 1 111 ? 8.015 9.966 10.635 1.00 86.44 111 GLY A C 1
ATOM 869 O O . GLY A 1 111 ? 8.025 10.197 11.836 1.00 86.44 111 GLY A O 1
ATOM 870 N N . GLY A 1 112 ? 6.967 9.393 10.036 1.00 87.06 112 GLY A N 1
ATOM 871 C CA . GLY A 1 112 ? 5.893 8.785 10.814 1.00 87.06 112 GLY A CA 1
ATOM 872 C C . GLY A 1 112 ? 6.353 7.525 11.546 1.00 87.06 112 GLY A C 1
ATOM 873 O O . GLY A 1 112 ? 7.299 6.861 11.123 1.00 87.06 112 GLY A O 1
ATOM 874 N N . GLU A 1 113 ? 5.640 7.173 12.612 1.00 89.19 113 GLU A N 1
ATOM 875 C CA . GLU A 1 113 ? 5.938 6.011 13.452 1.00 89.19 113 GLU A CA 1
ATOM 876 C C . GLU A 1 113 ? 4.800 4.980 13.439 1.00 89.19 113 GLU A C 1
ATOM 878 O O . GLU A 1 113 ? 3.669 5.266 13.037 1.00 89.19 113 GLU A O 1
ATOM 883 N N . ASN A 1 114 ? 5.096 3.766 13.907 1.00 89.88 114 ASN A N 1
ATOM 884 C CA . ASN A 1 114 ? 4.129 2.680 14.092 1.00 89.88 114 ASN A CA 1
ATOM 885 C C . ASN A 1 114 ? 3.358 2.833 15.421 1.00 89.88 114 ASN A C 1
ATOM 887 O O . ASN A 1 114 ? 3.358 1.922 16.247 1.00 89.88 114 ASN A O 1
ATOM 891 N N . THR A 1 115 ? 2.726 3.984 15.642 1.00 90.12 115 THR A N 1
ATOM 892 C CA . THR A 1 115 ? 1.947 4.294 16.854 1.00 90.12 115 THR A CA 1
ATOM 893 C C . THR A 1 115 ? 0.451 4.265 16.560 1.00 90.12 115 THR A C 1
ATOM 895 O O . THR A 1 115 ? 0.037 4.602 15.453 1.00 90.12 115 THR A O 1
ATOM 898 N N . LEU A 1 116 ? -0.386 3.859 17.521 1.00 88.25 116 LEU A N 1
ATOM 899 C CA . LEU A 1 116 ? -1.837 3.717 17.309 1.00 88.25 116 LEU A CA 1
ATOM 900 C C . LEU A 1 116 ? -2.491 5.032 16.854 1.00 88.25 116 LEU A C 1
ATOM 902 O O . LEU A 1 116 ? -3.429 5.023 16.057 1.00 88.25 116 LEU A O 1
ATOM 906 N N . GLU A 1 117 ? -1.957 6.162 17.309 1.00 89.12 117 GLU A N 1
ATOM 907 C CA . GLU A 1 117 ? -2.415 7.510 16.985 1.00 89.12 117 GLU A CA 1
ATOM 908 C C . GLU A 1 117 ? -2.093 7.902 15.540 1.00 89.12 117 GLU A C 1
ATOM 910 O O . GLU A 1 117 ? -2.827 8.693 14.945 1.00 89.12 117 GLU A O 1
ATOM 915 N N . ASN A 1 118 ? -1.018 7.342 14.972 1.00 92.12 118 ASN A N 1
ATOM 916 C CA . ASN A 1 118 ? -0.607 7.556 13.588 1.00 92.12 118 ASN A CA 1
ATOM 917 C C . ASN A 1 118 ? -1.253 6.547 12.620 1.00 92.12 118 ASN A C 1
ATOM 919 O O . ASN A 1 118 ? -0.972 6.589 11.424 1.00 92.12 118 ASN A O 1
ATOM 923 N N . LEU A 1 119 ? -2.124 5.647 13.091 1.00 92.81 119 LEU A N 1
ATOM 924 C CA . LEU A 1 119 ? -2.768 4.630 12.259 1.00 92.81 119 LEU A CA 1
ATOM 925 C C . LEU A 1 119 ? -4.259 4.883 12.061 1.00 92.81 119 LEU A C 1
ATOM 927 O O . LEU A 1 119 ? -5.023 5.089 13.008 1.00 92.81 119 LEU A O 1
ATOM 931 N N . GLN A 1 120 ? -4.673 4.784 10.801 1.00 93.38 120 GLN A N 1
ATOM 932 C CA . GLN A 1 120 ? -6.067 4.888 10.379 1.00 93.38 120 GLN A CA 1
ATOM 933 C C . GLN A 1 120 ? -6.520 3.602 9.689 1.00 93.38 120 GLN A C 1
ATOM 935 O O . GLN A 1 120 ? -5.792 3.031 8.869 1.00 93.38 120 GLN A O 1
ATOM 940 N N . ALA A 1 121 ? -7.731 3.157 10.016 1.00 95.44 121 ALA A N 1
ATOM 941 C CA . ALA A 1 121 ? -8.365 2.010 9.380 1.00 95.44 121 ALA A CA 1
ATOM 942 C C . ALA A 1 121 ? -9.140 2.470 8.136 1.00 95.44 121 ALA A C 1
ATOM 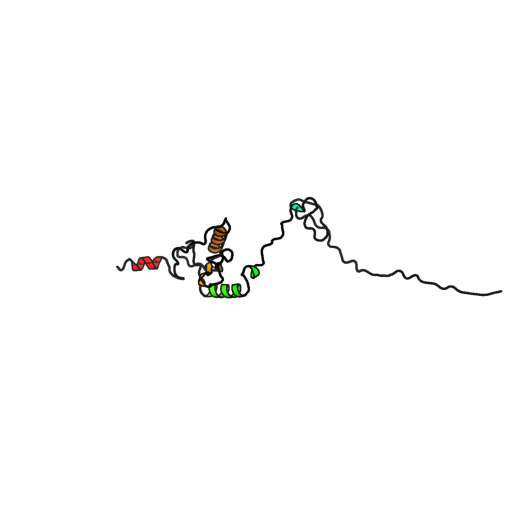944 O O . ALA A 1 121 ? -9.996 3.352 8.209 1.00 95.44 121 ALA A O 1
ATOM 945 N N . LEU A 1 122 ? -8.831 1.897 6.972 1.00 95.12 122 LEU A N 1
ATOM 946 C CA . LEU A 1 122 ? -9.363 2.321 5.678 1.00 95.12 122 LEU A CA 1
ATOM 947 C C . LEU A 1 122 ? -9.931 1.145 4.887 1.00 95.12 122 LEU A C 1
ATOM 949 O O . LEU A 1 122 ? -9.428 0.020 4.918 1.00 95.12 122 LEU A O 1
ATOM 953 N N . CYS A 1 123 ? -10.964 1.420 4.098 1.00 95.38 123 CYS A N 1
ATOM 954 C CA . CYS A 1 123 ? -11.374 0.529 3.022 1.00 95.38 123 CYS A CA 1
ATOM 955 C C . CYS A 1 123 ? -10.403 0.647 1.829 1.00 95.38 123 CYS A C 1
ATOM 957 O O . CYS A 1 123 ? -9.648 1.618 1.686 1.00 95.38 123 CYS A O 1
ATOM 959 N N . LYS A 1 124 ? -10.464 -0.322 0.911 1.00 94.00 124 LYS A N 1
ATOM 960 C CA . LYS A 1 124 ? -9.592 -0.371 -0.273 1.00 94.00 124 LYS A CA 1
ATOM 961 C C . LYS A 1 124 ? -9.665 0.889 -1.151 1.00 94.00 124 LYS A C 1
ATOM 963 O O . LYS A 1 124 ? -8.636 1.323 -1.671 1.00 94.00 124 LYS A O 1
ATOM 968 N N . SER A 1 125 ? -10.846 1.491 -1.317 1.00 92.88 125 SER A N 1
ATOM 969 C CA . SER A 1 125 ? -11.020 2.698 -2.141 1.00 92.88 125 SER A CA 1
ATOM 970 C C . SER A 1 125 ? -10.382 3.933 -1.507 1.00 92.88 125 SER A C 1
ATOM 972 O O . SER A 1 125 ? -9.672 4.669 -2.197 1.00 92.88 125 SER A O 1
ATOM 974 N N . CYS A 1 126 ? -10.574 4.139 -0.200 1.00 93.56 126 CYS A N 1
ATOM 975 C CA . CYS A 1 126 ? -9.947 5.239 0.532 1.00 93.56 126 CYS A CA 1
ATOM 976 C C . CYS A 1 126 ? -8.425 5.089 0.548 1.00 93.56 126 CYS A C 1
ATOM 978 O O . CYS A 1 126 ? -7.718 6.040 0.217 1.00 93.56 126 CYS A O 1
ATOM 980 N N . HIS A 1 127 ? -7.927 3.880 0.823 1.00 93.75 127 HIS A N 1
ATOM 981 C CA . HIS A 1 127 ? -6.495 3.589 0.799 1.00 93.75 127 HIS A CA 1
ATOM 982 C C . HIS A 1 127 ? -5.880 3.875 -0.580 1.00 93.75 127 HIS A C 1
ATOM 984 O O . HIS A 1 127 ? -4.933 4.648 -0.693 1.00 93.75 127 HIS A O 1
ATOM 990 N N . SER A 1 128 ? -6.478 3.359 -1.660 1.00 91.62 128 SER A N 1
ATOM 991 C CA . SER A 1 128 ? -6.000 3.617 -3.026 1.00 91.62 128 SER A CA 1
ATOM 992 C C . SER A 1 128 ? -5.995 5.112 -3.378 1.00 91.62 128 SER A C 1
ATOM 994 O O . SER A 1 128 ? -5.048 5.607 -3.998 1.00 91.62 128 SER A O 1
ATOM 996 N N . ARG A 1 129 ? -7.021 5.863 -2.949 1.00 91.50 129 ARG A N 1
ATOM 997 C CA . ARG A 1 129 ? -7.089 7.315 -3.163 1.00 91.50 129 ARG A CA 1
ATOM 998 C C . ARG A 1 129 ? -5.974 8.048 -2.426 1.00 91.50 129 ARG A C 1
ATOM 1000 O O . ARG A 1 129 ? -5.391 8.964 -3.007 1.00 91.50 129 ARG A O 1
ATOM 1007 N N . LYS A 1 130 ? -5.674 7.641 -1.192 1.00 89.69 130 LYS A N 1
ATOM 1008 C CA . LYS A 1 130 ? -4.575 8.195 -0.404 1.00 89.69 130 LYS A CA 1
ATOM 1009 C C . LYS A 1 130 ? -3.224 7.909 -1.051 1.00 89.69 130 LYS A C 1
ATOM 1011 O O . LYS A 1 130 ? -2.518 8.860 -1.368 1.00 89.69 130 LYS A O 1
ATOM 1016 N N . THR A 1 131 ? -2.935 6.650 -1.389 1.00 88.69 131 THR A N 1
ATOM 1017 C CA . THR A 1 131 ? -1.689 6.273 -2.078 1.00 88.69 131 THR A CA 1
ATOM 1018 C C . THR A 1 131 ? -1.487 7.078 -3.362 1.00 88.69 131 THR A C 1
ATOM 1020 O O . THR A 1 131 ? -0.383 7.534 -3.641 1.00 88.69 131 THR A O 1
ATOM 1023 N N . ARG A 1 132 ? -2.553 7.311 -4.142 1.00 87.56 132 ARG A N 1
ATOM 1024 C CA . ARG A 1 132 ? -2.474 8.139 -5.353 1.00 87.56 132 ARG A CA 1
ATOM 1025 C C . ARG A 1 132 ? -2.183 9.609 -5.043 1.00 87.56 132 ARG A C 1
ATOM 1027 O O . ARG A 1 132 ? -1.389 10.214 -5.749 1.00 87.56 132 ARG A O 1
ATOM 1034 N N . LYS A 1 133 ? -2.805 10.189 -4.013 1.00 84.19 133 LYS A N 1
ATOM 1035 C CA . LYS A 1 133 ? -2.532 11.576 -3.594 1.00 84.19 133 LYS A CA 1
ATOM 1036 C C . LYS A 1 133 ? -1.108 11.752 -3.060 1.00 84.19 133 LYS A C 1
ATOM 1038 O O . LYS A 1 133 ? -0.511 12.798 -3.272 1.00 84.19 133 LYS A O 1
ATOM 1043 N N . GLU A 1 134 ? -0.565 10.740 -2.394 1.00 81.06 134 GLU A N 1
ATOM 1044 C CA . GLU A 1 134 ? 0.782 10.781 -1.817 1.00 81.06 134 GLU A CA 1
ATOM 1045 C C . GLU A 1 134 ? 1.884 10.453 -2.834 1.00 81.06 134 GLU A C 1
ATOM 1047 O O . GLU A 1 134 ? 2.973 11.021 -2.761 1.00 81.06 134 GLU A O 1
ATOM 1052 N N . GLY A 1 135 ? 1.605 9.557 -3.787 1.00 67.00 135 GLY A N 1
ATOM 1053 C CA . GLY A 1 135 ? 2.550 9.119 -4.817 1.00 67.00 135 GLY A CA 1
ATOM 1054 C C . GLY A 1 135 ? 2.768 10.126 -5.949 1.00 67.00 135 GLY A C 1
ATOM 1055 O O . GLY A 1 135 ? 3.818 10.109 -6.586 1.00 67.00 135 GLY A O 1
ATOM 1056 N N . VAL A 1 136 ? 1.816 11.033 -6.190 1.00 52.84 136 VAL A N 1
ATOM 1057 C CA . VAL A 1 136 ? 1.955 12.111 -7.179 1.00 52.84 136 VAL A CA 1
ATOM 1058 C C . VAL A 1 136 ? 2.618 13.311 -6.495 1.00 52.84 136 VAL A C 1
ATOM 1060 O O . VAL A 1 136 ? 1.946 14.234 -6.057 1.00 52.84 136 VAL A O 1
ATOM 1063 N N . GLY A 1 137 ? 3.944 13.257 -6.344 1.00 44.03 137 GLY A N 1
ATOM 1064 C CA . GLY A 1 137 ? 4.786 14.402 -5.976 1.00 44.03 137 GLY A CA 1
ATOM 1065 C C . GLY A 1 137 ? 4.484 15.043 -4.617 1.00 44.03 137 GLY A C 1
ATOM 1066 O O . GLY A 1 137 ? 3.761 16.027 -4.538 1.00 44.03 137 GLY A O 1
ATOM 1067 N N . GLY A 1 138 ? 5.099 14.541 -3.540 1.00 43.47 138 GLY A N 1
ATOM 1068 C CA . GLY A 1 138 ? 5.305 15.328 -2.312 1.00 43.47 138 GLY A CA 1
ATOM 1069 C C . GLY A 1 138 ? 4.050 15.915 -1.642 1.00 43.47 138 GLY A C 1
ATOM 1070 O O . GLY A 1 138 ? 4.168 16.885 -0.900 1.00 43.47 138 GLY A O 1
ATOM 1071 N N . GLY A 1 139 ? 2.852 15.370 -1.880 1.00 38.00 139 GLY A N 1
ATOM 1072 C CA . GLY A 1 139 ? 1.608 15.945 -1.357 1.00 38.00 139 GLY A CA 1
ATOM 1073 C C . GLY A 1 139 ? 1.566 15.913 0.170 1.00 38.00 139 GLY A C 1
ATOM 1074 O O . GLY A 1 139 ? 1.692 14.830 0.737 1.00 38.00 139 GLY A O 1
ATOM 1075 N N . LYS A 1 140 ? 1.432 17.078 0.822 1.00 40.75 140 LYS A N 1
ATOM 1076 C CA . LYS A 1 140 ? 1.386 17.284 2.287 1.00 40.75 140 LYS A CA 1
ATOM 1077 C C . LYS A 1 140 ? 0.558 16.199 2.991 1.00 40.75 140 LYS A C 1
ATOM 1079 O O . LYS A 1 140 ? -0.503 15.826 2.495 1.00 40.75 140 LYS A O 1
ATOM 1084 N N . SER A 1 141 ? 1.054 15.684 4.123 1.00 50.94 141 SER A N 1
ATOM 1085 C CA . SER A 1 141 ? 0.267 14.820 5.016 1.00 50.94 141 SER A CA 1
ATOM 1086 C C . SER A 1 141 ? -1.051 15.531 5.289 1.00 50.94 141 SER A C 1
ATOM 1088 O O . SER A 1 141 ? -1.035 16.677 5.733 1.00 50.94 141 SER A O 1
ATOM 1090 N N . LEU A 1 142 ? -2.165 14.905 4.914 1.00 53.28 142 LEU A N 1
ATOM 1091 C CA . LEU A 1 142 ? -3.482 15.522 5.005 1.00 53.28 142 LEU A CA 1
ATOM 1092 C C . LEU A 1 142 ? -3.710 15.948 6.458 1.00 53.28 142 LEU A C 1
ATOM 1094 O O . LEU A 1 142 ? -3.783 15.093 7.340 1.00 53.28 142 LEU A O 1
ATOM 1098 N N . GLU A 1 143 ? -3.784 17.258 6.703 1.00 47.66 143 GLU A N 1
ATOM 1099 C CA . GLU A 1 143 ? -4.284 17.784 7.968 1.00 47.66 143 GLU A CA 1
ATOM 1100 C C . GLU A 1 143 ? -5.682 17.203 8.164 1.00 47.66 143 GLU A C 1
ATOM 1102 O O . GLU A 1 143 ? -6.588 17.415 7.353 1.00 47.66 143 GLU A O 1
ATOM 1107 N N . ILE A 1 144 ? -5.816 16.394 9.213 1.00 49.41 144 ILE A N 1
ATOM 1108 C CA . ILE A 1 144 ? -7.050 15.712 9.578 1.00 49.41 144 ILE A CA 1
ATOM 1109 C C . ILE A 1 144 ? -8.057 16.786 9.981 1.00 49.41 144 ILE A C 1
ATOM 1111 O O . ILE A 1 144 ? -8.134 17.199 11.137 1.00 49.41 144 ILE A O 1
ATOM 1115 N N . THR A 1 145 ? -8.835 17.263 9.019 1.00 45.09 145 THR A N 1
ATOM 1116 C CA . THR A 1 145 ? -9.975 18.122 9.301 1.00 45.09 145 THR A CA 1
ATOM 1117 C C . THR A 1 145 ? -11.147 17.229 9.706 1.00 45.09 145 THR A C 1
ATOM 1119 O O . THR A 1 145 ? -11.694 16.478 8.908 1.00 45.09 145 THR A O 1
ATOM 1122 N N . LYS A 1 146 ? -11.491 17.321 10.998 1.00 41.81 146 LYS A N 1
ATOM 1123 C CA . LYS A 1 146 ? -12.712 16.819 11.656 1.00 41.81 146 LYS A CA 1
ATOM 1124 C C . LYS A 1 146 ? -12.888 15.290 11.648 1.00 41.81 146 LYS A C 1
ATOM 1126 O O . LYS A 1 146 ? -13.661 14.731 10.879 1.00 41.81 146 LYS A O 1
ATOM 1131 N N . LYS A 1 147 ? -12.222 14.625 12.602 1.00 46.66 147 LYS A N 1
ATOM 1132 C CA . LYS A 1 147 ? -12.492 13.226 12.978 1.00 46.66 147 LYS A CA 1
ATOM 1133 C C . LYS A 1 147 ? -13.966 13.080 13.381 1.00 46.66 147 LYS A C 1
ATOM 1135 O O . LYS A 1 147 ? -14.366 13.632 14.403 1.00 46.66 147 LYS A O 1
ATOM 1140 N N . ARG A 1 148 ? -14.764 12.325 12.621 1.00 50.22 148 ARG A N 1
ATOM 1141 C CA . ARG A 1 148 ? -16.004 11.741 13.154 1.00 50.22 148 ARG A CA 1
ATOM 1142 C C . ARG A 1 148 ? -15.599 10.533 14.002 1.00 50.22 148 ARG A C 1
ATOM 1144 O O . ARG A 1 148 ? -14.881 9.674 13.490 1.00 50.22 148 ARG A O 1
ATOM 1151 N N . PRO A 1 149 ? -15.990 10.466 15.284 1.00 51.66 149 PRO A N 1
ATOM 1152 C CA . PRO A 1 149 ? -15.793 9.279 16.097 1.00 51.66 149 PRO A CA 1
ATOM 1153 C C . PRO A 1 149 ? -16.358 8.042 15.401 1.00 51.66 149 PRO A C 1
ATOM 1155 O O . PRO A 1 149 ? -17.418 8.085 14.769 1.00 51.66 149 PRO A O 1
ATOM 1158 N N . TYR A 1 150 ? -15.631 6.939 15.540 1.00 46.19 150 TYR A N 1
ATOM 1159 C CA . TYR A 1 150 ? -16.023 5.623 15.062 1.00 46.19 150 TYR A CA 1
ATOM 1160 C C . TYR A 1 150 ? -17.487 5.313 15.452 1.00 46.19 150 TYR A C 1
ATOM 1162 O O . TYR A 1 150 ? -17.822 5.283 16.634 1.00 46.19 150 TYR A O 1
ATOM 1170 N N . GLY A 1 151 ? -18.364 5.128 14.453 1.00 51.47 151 GLY A N 1
ATOM 1171 C CA . GLY A 1 151 ? -19.771 4.736 14.642 1.00 51.47 151 GLY A CA 1
ATOM 1172 C C . GLY A 1 151 ? -20.836 5.847 14.650 1.00 51.47 151 GLY A C 1
ATOM 1173 O O . GLY A 1 151 ? -22.006 5.531 14.851 1.00 51.47 151 GLY A O 1
ATOM 1174 N N . GLN A 1 152 ? -20.505 7.122 14.420 1.00 53.81 152 GLN A N 1
ATOM 1175 C CA . GLN A 1 152 ? -21.504 8.208 14.448 1.00 53.81 152 GLN A CA 1
ATOM 1176 C C . GLN A 1 152 ? -22.018 8.585 13.046 1.00 53.81 152 GLN A C 1
ATOM 1178 O O . GLN A 1 152 ? -21.237 9.031 12.207 1.00 53.81 152 GLN A O 1
ATOM 1183 N N . SER A 1 153 ? -23.329 8.461 12.788 1.00 49.53 153 SER A N 1
ATOM 1184 C CA . SER A 1 153 ? -24.003 8.940 11.560 1.00 49.53 153 SER A CA 1
ATOM 1185 C C . SER A 1 153 ? -24.147 10.480 11.546 1.00 49.53 153 SER A C 1
ATOM 1187 O O . SER A 1 153 ? -24.222 11.102 12.605 1.00 49.53 153 SER A O 1
ATOM 1189 N N . LYS A 1 154 ? -24.192 11.127 10.366 1.00 51.88 154 LYS A N 1
ATOM 1190 C CA . LYS A 1 154 ? -24.350 12.594 10.200 1.00 51.88 154 LYS A CA 1
ATOM 1191 C C . LYS A 1 154 ? -25.680 13.083 10.787 1.00 51.88 154 LYS A C 1
ATOM 1193 O O . LYS A 1 154 ? -25.811 14.260 11.107 1.00 51.88 154 LYS A O 1
ATOM 1198 N N . ASN A 1 155 ? -26.642 12.181 10.983 1.00 48.69 155 ASN A N 1
ATOM 1199 C CA . ASN A 1 155 ? -27.982 12.500 11.472 1.00 48.69 155 ASN A CA 1
ATOM 1200 C C . ASN A 1 155 ? -28.042 12.840 12.971 1.00 48.69 155 ASN A C 1
ATOM 1202 O O . ASN A 1 155 ? -28.992 13.494 13.387 1.00 48.69 155 ASN A O 1
ATOM 1206 N N . HIS A 1 156 ? -27.030 12.491 13.776 1.00 46.62 156 HIS A N 1
ATOM 1207 C CA . HIS A 1 156 ? -27.039 12.809 15.211 1.00 46.62 156 HIS A CA 1
ATOM 1208 C C . HIS A 1 156 ? -26.930 14.319 15.500 1.00 46.62 156 HIS A C 1
ATOM 1210 O O . HIS A 1 156 ? -27.538 14.816 16.444 1.00 46.62 156 HIS A O 1
ATOM 1216 N N . ALA A 1 157 ? -26.212 15.075 14.659 1.00 45.66 157 ALA A N 1
ATOM 1217 C CA . ALA A 1 157 ? -26.043 16.520 14.845 1.00 45.66 157 ALA A CA 1
ATOM 1218 C C . ALA A 1 157 ? -27.347 17.311 14.617 1.00 45.66 157 ALA A C 1
ATOM 1220 O O . ALA A 1 157 ? -27.571 18.325 15.267 1.00 45.66 157 ALA A O 1
ATOM 1221 N N . ARG A 1 158 ? -28.242 16.821 13.747 1.00 46.31 158 ARG A N 1
ATOM 1222 C CA . ARG A 1 158 ? -29.512 17.493 13.426 1.00 46.31 158 ARG A CA 1
ATOM 1223 C C . ARG A 1 158 ? -30.598 17.308 14.487 1.00 46.31 158 ARG A C 1
ATOM 1225 O O . ARG A 1 158 ? -31.467 18.160 14.604 1.00 46.31 158 ARG A O 1
ATOM 1232 N N . GLU A 1 159 ? -30.563 16.231 15.269 1.00 43.03 159 GLU A N 1
ATOM 1233 C CA . GLU A 1 159 ? -31.559 15.994 16.330 1.00 43.03 159 GLU A CA 1
ATOM 1234 C C . GLU A 1 159 ? -31.276 16.789 17.614 1.00 43.03 159 GLU A C 1
ATOM 1236 O O . GLU A 1 159 ? -32.195 17.039 18.394 1.00 43.03 159 GLU A O 1
ATOM 1241 N N . MET A 1 160 ? -30.029 17.225 17.824 1.00 49.50 160 MET A N 1
ATOM 1242 C CA . MET A 1 160 ? -29.652 18.074 18.961 1.00 49.50 160 MET A CA 1
ATOM 1243 C C . MET A 1 160 ? -29.960 19.562 18.736 1.00 49.50 160 MET A C 1
ATOM 1245 O O . MET A 1 160 ? -30.161 20.284 19.706 1.00 49.50 160 MET A O 1
ATOM 1249 N N . GLU A 1 161 ? -30.058 20.018 17.483 1.00 49.25 161 GLU A N 1
ATOM 1250 C CA . GLU A 1 161 ? -30.367 21.418 17.139 1.00 49.25 161 GLU A CA 1
ATOM 1251 C C . GLU A 1 161 ? -31.873 21.738 17.139 1.00 49.25 161 GLU A C 1
ATOM 1253 O O . GLU A 1 161 ? -32.250 22.903 17.147 1.00 49.25 161 GLU A O 1
ATOM 1258 N N . VAL A 1 162 ? -32.752 20.728 17.158 1.00 51.59 162 VAL A N 1
ATOM 1259 C CA . VAL A 1 162 ? -34.221 20.915 17.101 1.00 51.59 162 VAL A CA 1
ATOM 1260 C C . VAL A 1 162 ? -34.873 20.897 18.499 1.00 51.59 162 VAL A C 1
ATOM 1262 O O . VAL A 1 162 ? -36.066 21.150 18.635 1.00 51.59 162 VAL A O 1
ATOM 1265 N N . LYS A 1 163 ? -34.106 20.620 19.562 1.00 52.47 163 LYS A N 1
ATOM 1266 C CA . LYS A 1 163 ? -34.573 20.636 20.967 1.00 52.47 163 LYS A CA 1
ATOM 1267 C C . LYS A 1 163 ? -34.060 21.836 21.783 1.00 52.47 163 LYS A C 1
ATOM 1269 O O . LYS A 1 163 ? -34.129 21.787 23.009 1.00 52.47 163 LYS A O 1
ATOM 1274 N N . GLY A 1 164 ? -33.532 22.865 21.117 1.00 39.38 164 GLY A N 1
ATOM 1275 C CA . GLY A 1 164 ? -33.113 24.133 21.727 1.00 39.38 164 GLY A CA 1
ATOM 1276 C C . GLY A 1 164 ? -34.195 25.195 21.639 1.00 39.38 164 GLY A C 1
ATOM 1277 O O . GLY A 1 164 ? -34.770 25.329 20.537 1.00 39.38 164 GLY A O 1
#

Foldseek 3Di:
DDDDDDDDDDPPDDPPPDDPPDDADDWDFAPPPPGRDTDGDPDNHDPVCSVVDDDPDPDDDCVVLVCNPVVVVLFVVLCVVQQFFQPLPCPQQQDTHGFDGKDFLQGSVRVTDSDSVRIGGHHPVSVVVVCVQPVPPDRPSDPRDDRDPRPDHPVVVVVVVVVD

Secondary structure (DSSP, 8-state):
---------------------PPPPPPEE-SSTT---EE-TT--S-GGGGGGSPPP--PPPTTTTT-SHHHHHHHHHHHHH--B---TT-SSTT---B--EEEESS-GGGT--S-GGGEEEE-HHHHHHHHHHHHSS----------PPTT--TTHHHHHSS--